Protein AF-A0A538DVZ8-F1 (afdb_monomer_lite)

Structure (mmCIF, N/CA/C/O backbone):
data_AF-A0A538DVZ8-F1
#
_entry.id   AF-A0A538DVZ8-F1
#
loop_
_atom_site.group_PDB
_atom_site.id
_atom_site.type_symbol
_atom_site.label_atom_id
_atom_site.label_alt_id
_atom_site.label_comp_id
_atom_site.label_asym_id
_atom_site.label_entity_id
_atom_site.label_seq_id
_atom_site.pdbx_PDB_ins_code
_atom_site.Cartn_x
_atom_site.Cartn_y
_atom_site.Cartn_z
_atom_site.occupancy
_atom_site.B_iso_or_equiv
_atom_site.auth_seq_id
_atom_site.auth_comp_id
_atom_site.auth_asym_id
_atom_site.auth_atom_id
_atom_site.pdbx_PDB_model_num
ATOM 1 N N . MET A 1 1 ? -45.359 1.417 -12.012 1.00 52.69 1 MET A N 1
ATOM 2 C CA . MET A 1 1 ? -44.217 1.304 -11.074 1.00 52.69 1 MET A CA 1
ATOM 3 C C . MET A 1 1 ? -44.633 0.419 -9.911 1.00 52.69 1 MET A C 1
ATOM 5 O O . MET A 1 1 ? -45.475 0.819 -9.123 1.00 52.69 1 MET A O 1
ATOM 9 N N . THR A 1 2 ? -44.130 -0.811 -9.856 1.00 56.56 2 THR A N 1
ATOM 10 C CA . THR A 1 2 ? -44.580 -1.843 -8.910 1.00 56.56 2 THR A CA 1
ATOM 11 C C . THR A 1 2 ? -43.943 -1.637 -7.534 1.00 56.56 2 THR A C 1
ATOM 13 O O . THR A 1 2 ? -42.731 -1.443 -7.435 1.00 56.56 2 THR A O 1
ATOM 16 N N . VAL A 1 3 ? -44.748 -1.730 -6.472 1.00 64.50 3 VAL A N 1
ATOM 17 C CA . VAL A 1 3 ? -44.376 -1.564 -5.047 1.00 64.50 3 VAL A CA 1
ATOM 18 C C . VAL A 1 3 ? -43.111 -2.358 -4.658 1.00 64.50 3 VAL A C 1
ATOM 20 O O . VAL A 1 3 ? -42.304 -1.916 -3.843 1.00 64.50 3 VAL A O 1
ATOM 23 N N . HIS A 1 4 ? -42.873 -3.489 -5.325 1.00 56.06 4 HIS A N 1
ATOM 24 C CA . HIS A 1 4 ? -41.704 -4.350 -5.141 1.00 56.06 4 HIS A CA 1
ATOM 25 C C . HIS A 1 4 ? -40.358 -3.677 -5.496 1.00 56.06 4 HIS A C 1
ATOM 27 O O . HIS A 1 4 ? -39.365 -3.855 -4.792 1.00 56.06 4 HIS A O 1
ATOM 33 N N . GLY A 1 5 ? -40.315 -2.846 -6.546 1.00 63.16 5 GLY A N 1
ATOM 34 C CA . GLY A 1 5 ? -39.092 -2.152 -6.972 1.00 63.16 5 GLY A CA 1
ATOM 35 C C . GLY A 1 5 ? -38.673 -1.016 -6.030 1.00 63.16 5 GLY A C 1
ATOM 36 O O . GLY A 1 5 ? -37.480 -0.763 -5.847 1.00 63.16 5 GLY A O 1
ATOM 37 N N . ALA A 1 6 ? -39.645 -0.368 -5.381 1.00 68.19 6 ALA A N 1
ATOM 38 C CA . ALA A 1 6 ? -39.396 0.669 -4.379 1.00 68.19 6 ALA A CA 1
ATOM 39 C C . ALA A 1 6 ? -38.784 0.081 -3.094 1.00 68.19 6 ALA A C 1
ATOM 41 O O . ALA A 1 6 ? -37.832 0.639 -2.546 1.00 68.19 6 ALA A O 1
ATOM 42 N N . LEU A 1 7 ? -39.258 -1.095 -2.666 1.00 68.75 7 LEU A N 1
ATOM 43 C CA . LEU A 1 7 ? -38.786 -1.776 -1.456 1.00 68.75 7 LEU A CA 1
ATOM 44 C C . LEU A 1 7 ? -37.317 -2.229 -1.559 1.00 68.75 7 LEU A C 1
ATOM 46 O O . LEU A 1 7 ? -36.548 -2.111 -0.604 1.00 68.75 7 LEU A O 1
ATOM 50 N N . ILE A 1 8 ? -36.907 -2.725 -2.732 1.00 65.94 8 ILE A N 1
ATOM 51 C CA . ILE A 1 8 ? -35.522 -3.151 -2.999 1.00 65.94 8 ILE A CA 1
ATOM 52 C C . ILE A 1 8 ? -34.568 -1.949 -2.964 1.00 65.94 8 ILE A C 1
ATOM 54 O O . ILE A 1 8 ? -33.498 -2.022 -2.354 1.00 65.94 8 ILE A O 1
ATOM 58 N N . ARG A 1 9 ? -34.963 -0.819 -3.568 1.00 60.06 9 ARG A N 1
ATOM 59 C CA . ARG A 1 9 ? -34.170 0.421 -3.539 1.00 60.06 9 ARG A CA 1
ATOM 60 C C . ARG A 1 9 ? -34.013 0.965 -2.119 1.00 60.06 9 ARG A C 1
ATOM 62 O O . ARG A 1 9 ? -32.894 1.295 -1.734 1.00 60.06 9 ARG A O 1
ATOM 69 N N . ALA A 1 10 ? -35.087 0.975 -1.329 1.00 69.00 10 ALA A N 1
ATOM 70 C CA . ALA A 1 10 ? -35.052 1.414 0.066 1.00 69.00 10 ALA A CA 1
ATOM 71 C C . ALA A 1 10 ? -34.105 0.555 0.926 1.00 69.00 10 ALA A C 1
ATOM 73 O O . ALA A 1 10 ? -33.277 1.088 1.662 1.00 69.00 10 ALA A O 1
ATOM 74 N N . ARG A 1 11 ? -34.143 -0.777 0.773 1.00 63.44 11 ARG A N 1
ATOM 75 C CA . ARG A 1 11 ? -33.228 -1.699 1.473 1.00 63.44 11 ARG A CA 1
ATOM 76 C C . ARG A 1 11 ? -31.761 -1.489 1.099 1.00 63.44 11 ARG A C 1
ATOM 78 O O . ARG A 1 11 ? -30.889 -1.584 1.962 1.00 63.44 11 ARG A O 1
ATOM 85 N N . ARG A 1 12 ? -31.472 -1.207 -0.175 1.00 58.84 12 ARG A N 1
ATOM 86 C CA . ARG A 1 12 ? -30.106 -0.930 -0.643 1.00 58.84 12 ARG A CA 1
ATOM 87 C C . ARG A 1 12 ? -29.583 0.390 -0.076 1.00 58.84 12 ARG A C 1
ATOM 89 O O . ARG A 1 12 ? -28.463 0.412 0.420 1.00 58.84 12 ARG A O 1
ATOM 96 N N . ALA A 1 13 ? -30.400 1.442 -0.095 1.00 69.12 13 ALA A N 1
ATOM 97 C CA . ALA A 1 13 ? -30.056 2.737 0.490 1.00 69.12 13 ALA A CA 1
ATOM 98 C C . ALA A 1 13 ? -29.806 2.627 2.003 1.00 69.12 13 ALA A C 1
ATOM 100 O O . ALA A 1 13 ? -28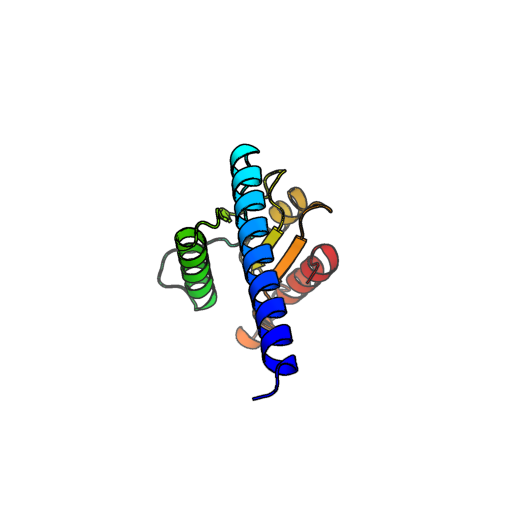.771 3.078 2.482 1.00 69.12 13 ALA A O 1
ATOM 101 N N . ALA A 1 14 ? -30.676 1.926 2.738 1.00 68.62 14 ALA A N 1
ATOM 102 C CA . ALA A 1 14 ? -30.502 1.692 4.172 1.00 68.62 14 ALA A CA 1
ATOM 103 C C . ALA A 1 14 ? -29.207 0.926 4.503 1.00 68.62 14 ALA A C 1
ATOM 105 O O . ALA A 1 14 ? -28.536 1.241 5.481 1.00 68.62 14 ALA A O 1
ATOM 106 N N . ARG A 1 15 ? -28.808 -0.050 3.672 1.00 61.25 15 ARG A N 1
ATOM 107 C CA . ARG A 1 15 ? -27.521 -0.756 3.823 1.00 61.25 15 ARG A CA 1
ATOM 108 C C . ARG A 1 15 ? -26.308 0.141 3.586 1.00 61.25 15 ARG A C 1
ATOM 110 O O . ARG A 1 15 ? -25.299 -0.044 4.258 1.00 61.25 15 ARG A O 1
ATOM 117 N N . VAL A 1 16 ? -26.385 1.059 2.623 1.00 67.25 16 VAL A N 1
ATOM 118 C CA . VAL A 1 16 ? -25.304 2.018 2.345 1.00 67.25 16 VAL A CA 1
ATOM 119 C C . VAL A 1 16 ? -25.155 2.980 3.520 1.00 67.25 16 VAL A C 1
ATOM 121 O O . VAL A 1 16 ? -24.072 3.055 4.087 1.00 67.25 16 VAL A O 1
ATOM 124 N N . VAL A 1 17 ? -26.256 3.590 3.968 1.00 72.69 17 VAL A N 1
ATOM 125 C CA . VAL A 1 17 ? -26.266 4.489 5.134 1.00 72.69 17 VAL A CA 1
ATOM 126 C C . VAL A 1 17 ? -25.786 3.768 6.397 1.00 72.69 17 VAL A C 1
ATOM 128 O O . VAL A 1 17 ? -24.974 4.298 7.147 1.00 72.69 17 VAL A O 1
ATOM 131 N N . GLY A 1 18 ? -26.223 2.524 6.619 1.00 72.38 18 GLY A N 1
ATOM 132 C CA . GLY A 1 18 ? -25.755 1.715 7.748 1.00 72.38 18 GLY A CA 1
ATOM 133 C C . GLY A 1 18 ? -24.250 1.422 7.703 1.00 72.38 18 GLY A C 1
ATOM 134 O O . GLY A 1 18 ? -23.589 1.461 8.737 1.00 72.38 18 GLY A O 1
ATOM 135 N N . ARG A 1 19 ? -23.685 1.177 6.51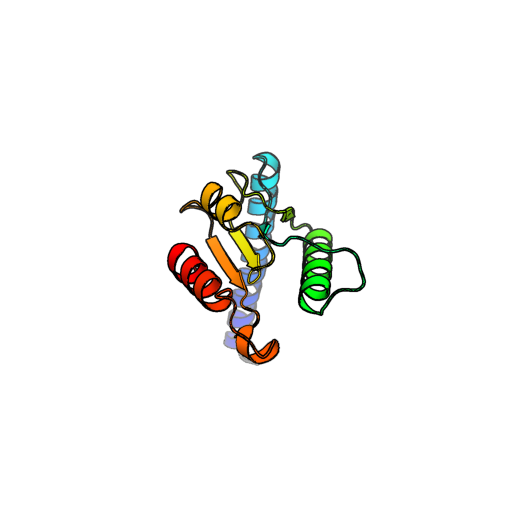3 1.00 61.25 19 ARG A N 1
ATOM 136 C CA . ARG A 1 19 ? -22.233 1.016 6.327 1.00 61.25 19 ARG A CA 1
ATOM 137 C C . ARG A 1 19 ? -21.466 2.306 6.591 1.00 61.25 19 ARG A C 1
ATOM 139 O O . ARG A 1 19 ? -20.425 2.255 7.239 1.00 61.25 19 ARG A O 1
ATOM 146 N N . GLU A 1 20 ? -21.966 3.436 6.106 1.00 69.00 20 GLU A N 1
ATOM 147 C CA . GLU A 1 20 ? -21.350 4.748 6.333 1.00 69.00 20 GLU A CA 1
ATOM 148 C C . GLU A 1 20 ? -21.333 5.096 7.824 1.00 69.00 20 GLU A C 1
ATOM 150 O O . GLU A 1 20 ? -20.281 5.425 8.361 1.00 69.00 20 GLU A O 1
ATOM 155 N N . LEU A 1 21 ? -22.451 4.906 8.531 1.00 70.69 21 LEU A N 1
ATOM 156 C CA . LEU A 1 21 ? -22.520 5.133 9.977 1.00 70.69 21 LEU A CA 1
ATOM 157 C C . LEU A 1 21 ? -21.587 4.204 10.765 1.00 70.69 21 LEU A C 1
ATOM 159 O O . LEU A 1 21 ? -20.904 4.668 11.673 1.00 70.69 21 LEU A O 1
ATOM 163 N N . SER A 1 22 ? -21.515 2.915 10.407 1.00 69.38 22 SER A N 1
ATOM 164 C CA . SER A 1 22 ? -20.541 1.986 11.004 1.00 69.38 22 SER A CA 1
ATOM 165 C C . SER A 1 22 ? -19.113 2.477 10.788 1.00 69.38 22 SER A C 1
ATOM 167 O O . SER A 1 22 ? -18.334 2.508 11.731 1.00 69.38 22 SER A O 1
ATOM 169 N N . THR A 1 23 ? -18.799 2.935 9.573 1.00 70.62 23 THR A N 1
ATOM 170 C CA . THR A 1 23 ? -17.473 3.461 9.224 1.00 70.62 23 THR A CA 1
ATOM 171 C C . THR A 1 23 ? -17.117 4.673 10.080 1.00 70.62 23 THR A C 1
ATOM 173 O O . THR A 1 23 ? -16.001 4.755 10.582 1.00 70.62 23 THR A O 1
ATOM 176 N N . GLU A 1 24 ? -18.056 5.595 10.300 1.00 73.94 24 GLU A N 1
ATOM 177 C CA . GLU A 1 24 ? -17.829 6.773 11.146 1.00 73.94 24 GLU A CA 1
ATOM 178 C C . GLU A 1 24 ? -17.661 6.418 12.631 1.00 73.94 24 GLU A C 1
ATOM 180 O O . GLU A 1 24 ? -16.806 6.984 13.318 1.00 73.94 24 GLU A O 1
ATOM 185 N N . VAL A 1 25 ? -18.431 5.451 13.137 1.00 73.31 25 VAL A N 1
ATOM 186 C CA . VAL A 1 25 ? -18.287 4.950 14.514 1.00 73.31 25 VAL A CA 1
ATOM 187 C C . VAL A 1 25 ? -16.939 4.254 14.703 1.00 73.31 25 VAL A C 1
ATOM 189 O O . VAL A 1 25 ? -16.242 4.528 15.685 1.00 73.31 25 VAL A O 1
ATOM 192 N N . ASP A 1 26 ? -16.553 3.403 13.756 1.00 69.00 26 ASP A N 1
ATOM 193 C CA . ASP A 1 26 ? -15.276 2.698 13.756 1.00 69.00 26 ASP A CA 1
ATOM 194 C C . ASP A 1 26 ? -14.116 3.703 13.707 1.00 69.00 26 ASP A C 1
ATOM 196 O O . ASP A 1 26 ? -13.258 3.688 14.591 1.00 69.00 26 ASP A O 1
ATOM 200 N N . ARG A 1 27 ? -14.156 4.680 12.789 1.00 67.06 27 ARG A N 1
ATOM 201 C CA . ARG A 1 27 ? -13.203 5.807 12.714 1.00 67.06 27 ARG A CA 1
ATOM 202 C C . ARG A 1 27 ? -13.062 6.550 14.037 1.00 67.06 27 ARG A C 1
ATOM 204 O O . ARG A 1 27 ? -11.954 6.764 14.534 1.00 67.06 27 ARG A O 1
ATOM 211 N N . ALA A 1 28 ? -14.180 6.951 14.642 1.00 71.00 28 ALA A N 1
ATOM 212 C CA . ALA A 1 28 ? -14.165 7.678 15.909 1.00 71.00 28 ALA A CA 1
ATOM 213 C C . ALA A 1 28 ? -13.570 6.836 17.049 1.00 71.00 28 ALA A C 1
ATOM 215 O O . ALA A 1 28 ? -12.889 7.369 17.930 1.00 71.00 28 ALA A O 1
ATOM 216 N N . ARG A 1 29 ? -13.805 5.520 17.041 1.00 67.31 29 ARG A N 1
ATOM 217 C CA . ARG A 1 29 ? -13.223 4.580 18.003 1.00 67.31 29 ARG A CA 1
ATOM 218 C C . ARG A 1 29 ? -11.715 4.423 17.792 1.00 67.31 29 ARG A C 1
ATOM 220 O O . ARG A 1 29 ? -10.972 4.528 18.768 1.00 67.31 29 ARG A O 1
ATOM 227 N N . TYR A 1 30 ? -11.261 4.258 16.549 1.00 66.75 30 TYR A N 1
ATOM 228 C CA . TYR A 1 30 ? -9.845 4.092 16.207 1.00 66.75 30 TYR A CA 1
ATOM 229 C C . TYR A 1 30 ? -9.009 5.315 16.579 1.00 66.75 30 TYR A C 1
ATOM 231 O O . TYR A 1 30 ? -7.997 5.175 17.277 1.00 66.75 30 TYR A O 1
ATOM 239 N N . ARG A 1 31 ? -9.504 6.514 16.246 1.00 66.38 31 ARG A N 1
ATOM 240 C CA . ARG A 1 31 ? -8.871 7.791 16.609 1.00 66.38 31 ARG A CA 1
ATOM 241 C C . ARG A 1 31 ? -8.692 7.955 18.118 1.00 66.38 31 ARG A C 1
ATOM 243 O O . ARG A 1 31 ? -7.655 8.436 18.561 1.00 66.38 31 ARG A O 1
ATOM 250 N N . ARG A 1 32 ? -9.670 7.524 18.925 1.00 67.69 32 ARG A N 1
ATOM 251 C CA . ARG A 1 32 ? -9.567 7.561 20.398 1.00 67.69 32 ARG A CA 1
ATOM 252 C C . ARG A 1 32 ? -8.595 6.524 20.962 1.00 67.69 32 ARG A C 1
ATOM 254 O O . ARG A 1 32 ? -8.019 6.756 22.017 1.00 67.69 32 ARG A O 1
ATOM 261 N N . SER A 1 33 ? -8.408 5.399 20.274 1.00 66.56 33 SER A N 1
ATOM 262 C CA . SER A 1 33 ? -7.479 4.331 20.676 1.00 66.56 33 SER A CA 1
ATOM 263 C C . SER A 1 33 ? -6.032 4.523 20.197 1.00 66.56 33 SER A C 1
ATOM 265 O O . SER A 1 33 ? -5.182 3.686 20.496 1.00 66.56 33 SER A O 1
ATOM 267 N N . GLY A 1 34 ? -5.737 5.614 19.477 1.00 71.88 34 GLY A N 1
ATOM 268 C CA . GLY A 1 34 ? -4.382 5.965 19.038 1.00 71.88 34 GLY A CA 1
ATOM 269 C C . GLY A 1 34 ? -3.895 5.246 17.774 1.00 71.88 34 GLY A C 1
ATOM 270 O O . GLY A 1 34 ? -2.687 5.134 17.578 1.00 71.88 34 GLY A O 1
ATOM 271 N N . GLY A 1 35 ? -4.803 4.733 16.935 1.00 79.56 35 GLY A N 1
ATOM 272 C CA . GLY A 1 35 ? -4.481 4.186 15.609 1.00 79.56 35 GLY A CA 1
ATOM 273 C C . GLY A 1 35 ? -4.900 5.117 14.472 1.00 79.56 35 GLY A C 1
ATOM 274 O O . GLY A 1 35 ? -5.795 5.946 14.646 1.00 79.56 35 GLY A O 1
ATOM 275 N N . ALA A 1 36 ? -4.260 4.960 13.312 1.00 91.38 36 ALA A N 1
ATOM 276 C CA . ALA A 1 36 ? -4.709 5.565 12.062 1.00 91.38 36 ALA A CA 1
ATOM 277 C C . ALA A 1 36 ? -5.809 4.701 11.422 1.00 91.38 36 ALA A C 1
ATOM 279 O O . ALA A 1 36 ? -5.967 3.530 11.761 1.00 91.38 36 ALA A O 1
ATOM 280 N N . ASP A 1 37 ? -6.551 5.261 10.471 1.00 93.00 37 ASP A N 1
ATOM 281 C CA . ASP A 1 37 ? -7.541 4.503 9.702 1.00 93.00 37 ASP A CA 1
ATOM 282 C C . ASP A 1 37 ? -6.860 3.637 8.621 1.00 93.00 37 ASP A C 1
ATOM 284 O O . ASP A 1 37 ? -7.368 2.577 8.256 1.00 93.00 37 ASP A O 1
ATOM 288 N N . LEU A 1 38 ? -5.696 4.072 8.122 1.00 95.94 38 LEU A N 1
ATOM 289 C CA . LEU A 1 38 ? -4.900 3.375 7.112 1.00 95.94 38 LEU A CA 1
ATOM 290 C C . LEU A 1 38 ? -3.399 3.607 7.340 1.00 95.94 38 LEU A C 1
ATOM 292 O O . LEU A 1 38 ? -2.955 4.745 7.477 1.00 95.94 38 LEU A O 1
ATOM 296 N N . ALA A 1 39 ? -2.602 2.544 7.299 1.00 97.12 39 ALA A N 1
ATOM 297 C CA . ALA A 1 39 ? -1.158 2.652 7.120 1.00 97.12 39 ALA A CA 1
ATOM 298 C C . ALA A 1 39 ? -0.815 2.680 5.627 1.00 97.12 39 ALA A C 1
ATOM 300 O O . ALA A 1 39 ? -1.402 1.940 4.837 1.00 97.12 39 ALA A O 1
ATOM 301 N N . LEU A 1 40 ? 0.155 3.505 5.235 1.00 98.25 40 LEU A N 1
ATOM 302 C CA . LEU A 1 40 ? 0.678 3.542 3.875 1.00 98.25 40 LEU A CA 1
ATOM 303 C C . LEU A 1 40 ? 2.203 3.432 3.873 1.00 98.25 40 LEU A C 1
ATOM 305 O O . LEU A 1 40 ? 2.904 4.266 4.448 1.00 98.25 40 LEU A O 1
ATOM 309 N N . PHE A 1 41 ? 2.726 2.406 3.205 1.00 97.81 41 PHE A N 1
ATOM 310 C CA . PHE A 1 41 ? 4.161 2.223 2.999 1.00 97.81 41 PHE A CA 1
ATOM 311 C C . PHE A 1 41 ? 4.559 2.659 1.594 1.00 97.81 41 PHE A C 1
ATOM 313 O O . PHE A 1 41 ? 4.227 2.016 0.595 1.00 97.81 41 PHE A O 1
ATOM 320 N N . HIS A 1 42 ? 5.258 3.789 1.561 1.00 96.50 42 HIS A N 1
ATOM 321 C CA . HIS A 1 42 ? 5.882 4.393 0.392 1.00 96.50 42 HIS A CA 1
ATOM 322 C C . HIS A 1 42 ? 6.841 5.490 0.870 1.00 96.50 42 HIS A C 1
ATOM 324 O O . HIS A 1 42 ? 6.512 6.296 1.746 1.00 96.50 42 HIS A O 1
ATOM 330 N N . GLU A 1 43 ? 8.030 5.543 0.293 1.00 94.69 43 GLU A N 1
ATOM 331 C CA . GLU A 1 43 ? 9.041 6.566 0.516 1.00 94.69 43 GLU A CA 1
ATOM 332 C C . GLU A 1 43 ? 8.915 7.615 -0.587 1.00 94.69 43 GLU A C 1
ATOM 334 O O . GLU A 1 43 ? 9.305 7.442 -1.744 1.00 94.69 43 GLU A O 1
ATOM 339 N N . PHE A 1 44 ? 8.281 8.730 -0.236 1.00 93.19 44 PHE A N 1
ATOM 340 C CA . PHE A 1 44 ? 8.036 9.811 -1.174 1.00 93.19 44 PHE A CA 1
ATOM 341 C C . PHE A 1 44 ? 9.322 10.585 -1.490 1.00 93.19 44 PHE A C 1
ATOM 343 O O . PHE A 1 44 ? 9.829 11.320 -0.648 1.00 93.19 44 PHE A O 1
ATOM 350 N N . ALA A 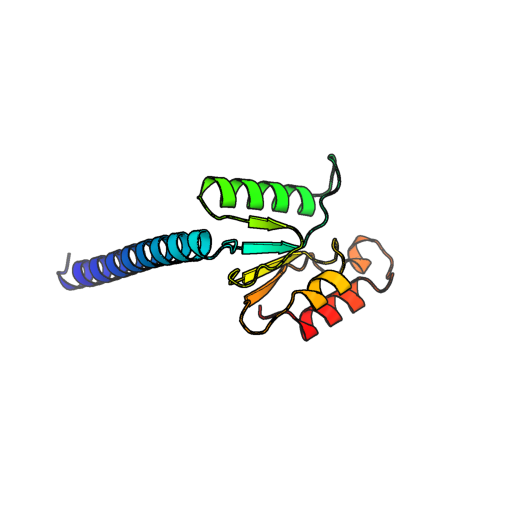1 45 ? 9.779 10.519 -2.740 1.00 89.94 45 ALA A N 1
ATOM 351 C CA . ALA A 1 45 ? 10.800 11.425 -3.261 1.00 89.94 45 ALA A CA 1
ATOM 352 C C . ALA A 1 45 ? 10.232 12.841 -3.547 1.00 89.94 45 ALA A C 1
ATOM 354 O O . ALA A 1 45 ? 9.042 12.963 -3.882 1.00 89.94 45 ALA A O 1
ATOM 355 N N . PRO A 1 46 ? 11.039 13.917 -3.420 1.00 88.62 46 PRO A N 1
ATOM 356 C CA . PRO A 1 46 ? 10.656 15.279 -3.809 1.00 88.62 46 PRO A CA 1
ATOM 357 C C . PRO A 1 46 ? 10.285 15.379 -5.291 1.00 88.62 46 PRO A C 1
ATOM 359 O O . PRO A 1 46 ? 10.847 14.665 -6.111 1.00 88.62 46 PRO A O 1
ATOM 362 N N . ALA A 1 47 ? 9.354 16.269 -5.642 1.00 85.12 47 ALA A N 1
ATOM 363 C CA . ALA A 1 47 ? 8.982 16.505 -7.038 1.00 85.12 47 ALA A CA 1
ATOM 364 C C . ALA A 1 47 ? 10.137 17.144 -7.849 1.00 85.12 47 ALA A C 1
ATOM 366 O O . ALA A 1 47 ? 10.911 17.909 -7.271 1.00 85.12 47 ALA A O 1
ATOM 367 N N . PRO A 1 48 ? 10.220 16.899 -9.175 1.00 87.38 48 PRO A N 1
ATOM 368 C CA . PRO A 1 48 ? 9.322 16.069 -9.990 1.00 87.38 48 PRO A CA 1
ATOM 369 C C . PRO A 1 48 ? 9.577 14.559 -9.824 1.00 87.38 48 PRO A C 1
ATOM 371 O O . PRO A 1 48 ? 10.707 14.115 -9.671 1.00 87.38 48 PRO A O 1
ATOM 374 N N . THR A 1 49 ? 8.509 13.756 -9.864 1.00 87.19 49 THR A N 1
ATOM 375 C CA . THR A 1 49 ? 8.560 12.281 -9.742 1.00 87.19 49 THR A CA 1
ATOM 376 C C . THR A 1 49 ? 7.581 11.613 -10.701 1.00 87.19 49 THR A C 1
ATOM 378 O O . THR A 1 49 ? 6.672 12.267 -11.212 1.00 87.19 49 THR A O 1
ATOM 381 N N . GLY A 1 50 ? 7.754 10.310 -10.942 1.00 87.06 50 GLY A N 1
ATOM 382 C CA . GLY A 1 50 ? 6.869 9.525 -11.806 1.00 87.06 50 GLY A CA 1
ATOM 383 C C . GLY A 1 50 ? 5.436 9.379 -11.272 1.00 87.06 50 GLY A C 1
ATOM 384 O O . GLY A 1 50 ? 5.149 9.657 -10.104 1.00 87.06 50 GLY A O 1
ATOM 385 N N . GLY A 1 51 ? 4.538 8.886 -12.130 1.00 88.56 51 GLY A N 1
ATOM 386 C CA . GLY A 1 51 ? 3.095 8.810 -11.865 1.00 88.56 51 GLY A CA 1
ATOM 387 C C . GLY A 1 51 ? 2.709 8.081 -10.574 1.00 88.56 51 GLY A C 1
ATOM 388 O O . GLY A 1 51 ? 1.772 8.506 -9.909 1.00 88.56 51 GLY A O 1
ATOM 389 N N . GLY A 1 52 ? 3.460 7.057 -10.150 1.00 89.62 52 GLY A N 1
ATOM 390 C CA . GLY A 1 52 ? 3.199 6.349 -8.888 1.00 89.62 52 GLY A CA 1
ATOM 391 C C . GLY A 1 52 ? 3.316 7.245 -7.647 1.00 89.62 52 GLY A C 1
ATOM 392 O O . GLY A 1 52 ? 2.444 7.223 -6.780 1.00 89.62 52 GLY A O 1
ATOM 393 N N . HIS A 1 53 ? 4.339 8.105 -7.582 1.00 92.88 53 HIS A N 1
ATOM 394 C CA . HIS A 1 53 ? 4.489 9.061 -6.478 1.00 92.88 53 HIS A CA 1
ATOM 395 C C . HIS A 1 53 ? 3.371 10.105 -6.492 1.00 92.88 53 HIS A C 1
ATOM 397 O O . HIS A 1 53 ? 2.828 10.439 -5.442 1.00 92.88 53 HIS A O 1
ATOM 403 N N . GLN A 1 54 ? 3.023 10.610 -7.677 1.00 93.69 54 GLN A N 1
ATOM 404 C CA . GLN A 1 54 ? 1.966 11.608 -7.836 1.00 93.69 54 GLN A CA 1
ATOM 405 C C . GLN A 1 54 ? 0.598 11.036 -7.446 1.00 93.69 54 GLN A C 1
ATOM 407 O O . GLN A 1 54 ? -0.131 11.660 -6.677 1.00 93.69 54 GLN A O 1
ATOM 412 N N . PHE A 1 55 ? 0.294 9.819 -7.903 1.00 94.12 55 PHE A N 1
ATOM 413 C CA . PHE A 1 55 ? -0.921 9.093 -7.557 1.00 94.12 55 PHE A CA 1
ATOM 414 C C . PHE A 1 55 ? -1.050 8.907 -6.046 1.00 94.12 55 PHE A C 1
ATOM 416 O O . PHE A 1 55 ? -2.081 9.254 -5.479 1.00 94.12 55 PHE A O 1
ATOM 423 N N . LEU A 1 56 ? -0.005 8.414 -5.374 1.00 95.88 56 LEU A N 1
ATOM 424 C CA . LEU A 1 56 ? -0.069 8.172 -3.933 1.00 95.88 56 LEU A CA 1
ATOM 425 C C . LEU A 1 56 ? -0.162 9.466 -3.121 1.00 95.88 56 LEU A C 1
ATOM 427 O O . LEU A 1 56 ? -0.878 9.488 -2.126 1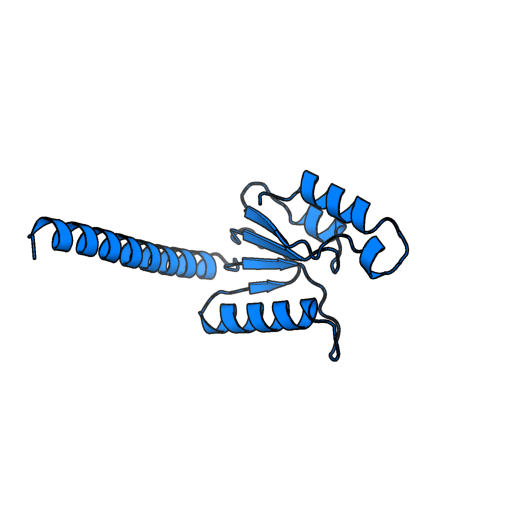.00 95.88 56 LEU A O 1
ATOM 431 N N . ARG A 1 57 ? 0.495 10.555 -3.547 1.00 95.62 57 ARG A N 1
ATOM 432 C CA . ARG A 1 57 ? 0.311 11.874 -2.915 1.00 95.62 57 ARG A CA 1
ATOM 433 C C . ARG A 1 57 ? -1.143 12.329 -3.026 1.00 95.62 57 ARG A C 1
ATOM 435 O O . ARG A 1 57 ? -1.735 12.703 -2.020 1.00 95.62 57 ARG A O 1
ATOM 442 N N . ALA A 1 58 ? -1.724 12.244 -4.223 1.00 96.62 58 ALA A N 1
ATOM 443 C CA . ALA A 1 58 ? -3.117 12.611 -4.456 1.00 96.62 58 ALA A CA 1
ATOM 444 C C . ALA A 1 58 ? -4.091 11.721 -3.666 1.00 96.62 58 ALA A C 1
ATOM 446 O O . ALA A 1 58 ? -5.050 12.226 -3.086 1.00 96.62 58 ALA A O 1
ATOM 447 N N . LEU A 1 59 ? -3.820 10.414 -3.596 1.00 96.94 59 LEU A N 1
ATOM 448 C CA . LEU A 1 59 ? -4.602 9.465 -2.812 1.00 96.94 59 LEU A CA 1
ATOM 449 C C . LEU A 1 59 ? -4.579 9.827 -1.325 1.00 96.94 59 LEU A C 1
ATOM 451 O O . LEU A 1 59 ? -5.643 9.932 -0.726 1.00 96.94 59 LEU A O 1
ATOM 455 N N . VAL A 1 60 ? -3.396 10.048 -0.742 1.00 97.56 60 VAL A N 1
ATOM 456 C CA . VAL A 1 60 ? -3.262 10.449 0.669 1.00 97.56 60 VAL A CA 1
ATOM 457 C C . VAL A 1 60 ? -4.028 11.742 0.929 1.00 97.56 60 VAL A C 1
ATOM 459 O O . VAL A 1 60 ? -4.880 11.763 1.813 1.00 97.56 60 VAL A O 1
ATOM 462 N N . SER A 1 61 ? -3.816 12.780 0.114 1.00 97.62 61 SER A N 1
ATOM 463 C CA . SER A 1 61 ? -4.517 14.056 0.283 1.00 97.62 61 SER A CA 1
ATOM 464 C C . SER A 1 61 ? -6.039 13.915 0.199 1.00 97.62 61 SER A C 1
ATOM 466 O O . SER A 1 61 ? -6.756 14.531 0.983 1.00 97.62 61 SER A O 1
ATOM 468 N N . GLU A 1 62 ? -6.558 13.096 -0.716 1.00 98.31 62 GLU A N 1
ATOM 469 C CA . GLU A 1 62 ? -8.002 12.877 -0.839 1.00 98.31 62 GLU A CA 1
ATOM 470 C C . GLU A 1 62 ? -8.574 12.054 0.323 1.00 98.31 62 GLU A C 1
ATOM 472 O O . GLU A 1 62 ? -9.670 12.347 0.805 1.00 98.31 62 GLU A O 1
ATOM 477 N N . LEU A 1 63 ? -7.846 11.040 0.796 1.00 96.38 63 LEU A N 1
ATOM 478 C CA . LEU A 1 63 ? -8.223 10.249 1.967 1.00 96.38 63 LEU A CA 1
ATOM 479 C C . LEU A 1 63 ? -8.309 11.144 3.211 1.00 96.38 63 LEU A C 1
ATOM 481 O O . LEU A 1 63 ? -9.338 11.154 3.892 1.00 96.38 63 LEU A O 1
ATOM 485 N N . GLU A 1 64 ? -7.286 11.960 3.456 1.00 94.69 64 GLU A N 1
ATOM 486 C CA . GLU A 1 64 ? -7.249 12.914 4.569 1.00 94.69 64 GLU A CA 1
ATOM 487 C C . GLU A 1 64 ? -8.366 13.959 4.462 1.00 94.69 64 GLU A C 1
ATOM 489 O O . GLU A 1 64 ? -9.071 14.211 5.442 1.00 94.69 64 GLU A O 1
ATOM 494 N N . ARG A 1 65 ? -8.623 14.494 3.258 1.00 95.56 65 ARG A N 1
ATOM 495 C CA . ARG A 1 65 ? -9.744 15.417 2.999 1.00 95.56 65 ARG A CA 1
ATOM 496 C C . ARG A 1 65 ? -11.106 14.791 3.321 1.00 95.56 65 ARG A C 1
ATOM 498 O O . ARG A 1 65 ? -12.038 15.501 3.692 1.00 95.56 65 ARG A O 1
ATOM 505 N N . ARG A 1 66 ? -11.231 13.465 3.207 1.00 93.62 66 ARG A N 1
ATOM 506 C CA . ARG A 1 66 ? -12.424 12.680 3.584 1.00 93.62 66 ARG A CA 1
ATOM 507 C C . ARG A 1 66 ? -12.405 12.188 5.034 1.00 93.62 66 ARG A C 1
ATOM 509 O O . ARG A 1 66 ? -13.198 11.313 5.391 1.00 93.62 66 ARG A O 1
ATOM 516 N N . GLY A 1 67 ? -11.489 12.693 5.857 1.00 89.94 67 GLY A N 1
ATOM 517 C CA . GLY A 1 67 ? -11.376 12.319 7.262 1.00 89.94 67 GLY A CA 1
ATOM 518 C C . GLY A 1 67 ? -10.808 10.918 7.498 1.00 89.94 67 GLY A C 1
ATOM 519 O O . GLY A 1 67 ? -11.039 10.358 8.564 1.00 89.94 67 GLY A O 1
ATOM 520 N N . VAL A 1 68 ? -10.077 10.333 6.549 1.00 92.56 68 VAL A N 1
ATOM 521 C CA . VAL A 1 68 ? -9.264 9.132 6.800 1.00 92.56 68 VAL A CA 1
ATOM 522 C C . VAL A 1 68 ? -7.927 9.586 7.383 1.00 92.56 68 VAL A C 1
ATOM 524 O O . VAL A 1 68 ? -7.179 10.299 6.722 1.00 92.56 68 VAL A O 1
ATOM 527 N N . ALA A 1 69 ? -7.599 9.174 8.602 1.00 92.62 69 ALA A N 1
ATOM 528 C CA . ALA A 1 69 ? -6.260 9.353 9.147 1.00 92.62 69 ALA A CA 1
ATOM 529 C C . ALA A 1 69 ? -5.303 8.347 8.496 1.00 92.62 69 ALA A C 1
ATOM 531 O O . ALA A 1 69 ? -5.522 7.138 8.592 1.00 92.62 69 ALA A O 1
ATOM 532 N N . VAL A 1 70 ? -4.242 8.839 7.858 1.00 95.31 70 VAL A N 1
ATOM 533 C CA . VAL A 1 70 ? -3.208 8.000 7.242 1.00 95.31 70 VAL A CA 1
ATOM 534 C C . VAL A 1 70 ? -1.913 8.116 8.041 1.00 95.31 70 VAL A C 1
ATOM 536 O O . VAL A 1 70 ? -1.480 9.215 8.375 1.00 95.31 70 VAL A O 1
ATOM 539 N N . GLU A 1 71 ? -1.268 6.990 8.337 1.00 95.38 71 GLU A N 1
ATOM 540 C CA . GLU A 1 71 ? 0.094 6.970 8.881 1.00 95.38 71 GLU A CA 1
ATOM 541 C C . GLU A 1 71 ? 1.086 6.423 7.852 1.00 95.38 71 GLU A C 1
ATOM 543 O O . GLU A 1 71 ? 0.801 5.459 7.143 1.00 95.38 71 GLU A O 1
ATOM 548 N N . LEU A 1 72 ? 2.269 7.034 7.760 1.00 96.19 72 LEU A N 1
ATOM 549 C CA . LEU A 1 72 ? 3.282 6.649 6.776 1.00 96.19 72 LEU A CA 1
ATOM 550 C C . LEU A 1 72 ? 4.352 5.745 7.389 1.00 96.19 72 LEU A C 1
ATOM 552 O O . LEU A 1 72 ? 4.944 6.072 8.421 1.00 96.19 72 LEU A O 1
ATOM 556 N N . ASN A 1 73 ? 4.651 4.634 6.711 1.00 96.12 73 ASN A N 1
ATOM 557 C CA . ASN A 1 73 ? 5.744 3.709 7.039 1.00 96.12 73 ASN A CA 1
ATOM 558 C C . ASN A 1 73 ? 5.740 3.257 8.517 1.00 96.12 73 ASN A C 1
ATOM 560 O O . ASN A 1 73 ? 6.785 3.122 9.169 1.00 96.12 73 ASN A O 1
ATOM 564 N N . ARG A 1 74 ? 4.544 3.062 9.070 1.00 95.06 74 ARG A N 1
ATOM 565 C 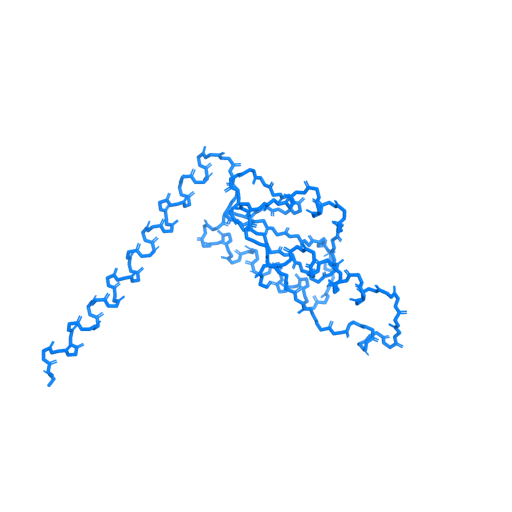CA . ARG A 1 74 ? 4.263 2.581 10.425 1.00 95.06 74 ARG A CA 1
ATOM 566 C C . ARG A 1 74 ? 2.911 1.880 10.391 1.00 95.06 74 ARG A C 1
ATOM 568 O O . ARG A 1 74 ? 2.063 2.272 9.604 1.00 95.06 74 ARG A O 1
ATOM 575 N N . ILE A 1 75 ? 2.725 0.866 11.232 1.00 94.44 75 ILE A N 1
ATOM 576 C CA . ILE A 1 75 ? 1.399 0.302 11.497 1.00 94.44 75 ILE A CA 1
ATOM 577 C C . ILE A 1 75 ? 1.175 0.337 13.009 1.00 94.44 75 ILE A C 1
ATOM 579 O O . ILE A 1 75 ? 1.709 -0.490 13.750 1.00 94.44 75 ILE A O 1
ATOM 583 N N . SER A 1 76 ? 0.420 1.320 13.485 1.00 92.19 76 SER A N 1
ATOM 584 C CA . SER A 1 76 ? 0.005 1.450 14.881 1.00 92.19 76 SER A CA 1
ATOM 585 C C . SER A 1 76 ? -0.934 0.310 15.262 1.00 92.19 76 SER A C 1
ATOM 587 O O . SER A 1 76 ? -1.611 -0.255 14.405 1.00 92.19 76 SER A O 1
ATOM 589 N N . ARG A 1 77 ? -0.981 -0.043 16.552 1.00 89.69 77 ARG A N 1
ATOM 590 C CA . ARG A 1 77 ? -1.672 -1.247 17.058 1.00 89.69 77 ARG A CA 1
ATOM 591 C C . ARG A 1 77 ? -3.147 -1.339 16.652 1.00 89.69 77 ARG A C 1
ATOM 593 O O . ARG A 1 77 ? -3.644 -2.438 16.464 1.00 89.69 77 ARG A O 1
ATOM 600 N N . ALA A 1 78 ? -3.838 -0.207 16.547 1.00 89.94 78 ALA A N 1
ATOM 601 C CA . ALA A 1 78 ? -5.255 -0.165 16.196 1.00 89.94 78 ALA A CA 1
ATOM 602 C C . ALA A 1 78 ? -5.514 0.071 14.695 1.00 89.94 78 ALA A C 1
ATOM 604 O O . ALA A 1 78 ? -6.671 0.096 14.293 1.00 89.94 78 ALA A O 1
ATOM 605 N N . THR A 1 79 ? -4.472 0.227 13.869 1.00 93.38 79 THR A N 1
ATOM 606 C CA . THR A 1 79 ? -4.614 0.488 12.428 1.00 93.38 79 THR A CA 1
ATOM 607 C C . THR A 1 79 ? -5.037 -0.782 11.678 1.00 93.38 79 THR A C 1
ATOM 609 O O . THR A 1 79 ? -4.252 -1.731 11.622 1.00 93.38 79 THR A O 1
ATOM 612 N N . PRO A 1 80 ? -6.239 -0.835 11.081 1.00 94.12 80 PRO A N 1
ATOM 613 C CA . PRO A 1 80 ? -6.834 -2.088 10.613 1.00 94.12 80 PRO A CA 1
ATOM 614 C C . PRO A 1 80 ? -6.335 -2.544 9.239 1.00 94.12 80 PRO A C 1
ATOM 616 O O . PRO A 1 80 ? -6.536 -3.700 8.876 1.00 94.12 80 PRO A O 1
ATOM 619 N N . ALA A 1 81 ? -5.715 -1.659 8.458 1.00 96.25 81 ALA A N 1
ATOM 620 C CA . ALA A 1 81 ? -5.251 -1.973 7.113 1.00 96.25 81 ALA A CA 1
ATOM 621 C C . ALA A 1 81 ? -3.952 -1.240 6.768 1.00 96.25 81 ALA A C 1
ATOM 623 O O . ALA A 1 81 ? -3.712 -0.121 7.229 1.00 96.25 81 ALA A O 1
ATOM 624 N N . CYS A 1 82 ? -3.143 -1.862 5.916 1.00 97.75 82 CYS A N 1
ATOM 625 C CA . CYS A 1 82 ? -1.903 -1.314 5.392 1.00 97.75 82 CYS A CA 1
ATOM 626 C C . CYS A 1 82 ? -1.880 -1.445 3.870 1.00 97.75 82 CYS A C 1
ATOM 628 O O . CYS A 1 82 ? -1.958 -2.551 3.343 1.00 97.75 82 CYS A O 1
ATOM 630 N N . LEU A 1 83 ? -1.742 -0.323 3.169 1.00 98.00 83 LEU A N 1
ATOM 631 C CA . LEU A 1 83 ? -1.442 -0.278 1.742 1.00 98.00 83 LEU A CA 1
ATOM 632 C C . LEU A 1 83 ? 0.066 -0.099 1.563 1.00 98.00 83 LEU A C 1
ATOM 634 O O . LEU A 1 83 ? 0.628 0.894 2.013 1.00 98.00 83 LEU A O 1
ATOM 638 N N . PHE A 1 84 ? 0.732 -1.003 0.860 1.00 97.25 84 PHE A N 1
ATOM 639 C CA . PHE A 1 84 ? 2.147 -0.849 0.517 1.00 97.25 84 PHE A CA 1
ATOM 640 C C . PHE A 1 84 ? 2.322 -0.873 -0.993 1.00 97.25 84 PHE A C 1
ATOM 642 O O . PHE A 1 84 ? 1.677 -1.655 -1.694 1.00 97.25 84 PHE A O 1
ATOM 649 N N . ASN A 1 85 ? 3.146 0.039 -1.510 1.00 94.75 85 ASN A N 1
ATOM 650 C CA . ASN A 1 85 ? 3.234 0.264 -2.944 1.00 94.75 85 ASN A CA 1
ATOM 651 C C . ASN A 1 85 ? 4.523 -0.279 -3.553 1.00 94.75 85 ASN A C 1
ATOM 653 O O . ASN A 1 85 ? 5.601 0.284 -3.351 1.00 94.75 85 ASN A O 1
ATOM 657 N N . SER A 1 86 ? 4.377 -1.306 -4.387 1.00 89.88 86 SER A N 1
ATOM 658 C CA . SER A 1 86 ? 5.430 -1.870 -5.222 1.00 89.88 86 SER A CA 1
ATOM 659 C C . SER A 1 86 ? 6.702 -2.151 -4.406 1.00 89.88 86 SER A C 1
ATOM 661 O O . SER A 1 86 ? 6.675 -3.056 -3.571 1.00 89.88 86 SER A O 1
ATOM 663 N N . PHE A 1 87 ? 7.772 -1.368 -4.579 1.00 90.56 87 PHE A N 1
ATOM 664 C CA . PHE A 1 87 ? 9.073 -1.552 -3.916 1.00 90.56 87 PHE A CA 1
ATOM 665 C C . PHE A 1 87 ? 9.664 -0.280 -3.290 1.00 90.56 87 PHE A C 1
ATOM 667 O O . PHE A 1 87 ? 10.774 -0.324 -2.765 1.00 90.56 87 PHE A O 1
ATOM 674 N N . ASN A 1 88 ? 8.984 0.866 -3.373 1.00 90.12 88 ASN A N 1
ATOM 675 C CA . ASN A 1 88 ? 9.552 2.150 -2.947 1.00 90.12 88 ASN A CA 1
ATOM 676 C C . ASN A 1 88 ? 9.429 2.337 -1.428 1.00 90.12 88 ASN A C 1
ATOM 678 O O . ASN A 1 88 ? 8.822 3.302 -0.986 1.00 90.12 88 ASN A O 1
ATOM 682 N N . PHE A 1 89 ? 9.909 1.389 -0.625 1.00 91.94 89 PHE A N 1
ATOM 683 C CA . PHE A 1 89 ? 9.911 1.448 0.840 1.00 91.94 89 PHE A CA 1
ATOM 684 C C . PHE A 1 89 ? 10.834 0.368 1.430 1.00 91.94 89 PHE A C 1
ATOM 686 O O . PHE A 1 89 ? 11.153 -0.627 0.778 1.00 91.94 89 PHE A O 1
ATOM 693 N N . ASP A 1 90 ? 11.222 0.511 2.698 1.00 93.38 90 ASP A N 1
ATOM 694 C CA . ASP A 1 90 ? 11.967 -0.532 3.413 1.00 93.38 90 ASP A CA 1
ATOM 695 C C . ASP A 1 90 ? 11.106 -1.785 3.712 1.00 93.38 90 ASP A C 1
ATOM 697 O O . ASP A 1 90 ? 10.306 -1.823 4.657 1.00 93.38 90 ASP A O 1
ATOM 701 N N . PHE A 1 91 ? 11.330 -2.868 2.957 1.00 93.19 91 PHE A N 1
ATOM 702 C CA . PHE A 1 91 ? 10.684 -4.168 3.182 1.00 93.19 91 PHE A CA 1
ATOM 703 C C . PHE A 1 91 ? 10.937 -4.756 4.579 1.00 93.19 91 PHE A C 1
ATOM 705 O O . PHE A 1 91 ? 10.072 -5.439 5.131 1.00 93.19 91 PHE A O 1
ATOM 712 N N . ARG A 1 92 ? 12.115 -4.535 5.181 1.00 94.06 92 ARG A N 1
ATOM 713 C CA . ARG A 1 92 ? 12.419 -5.028 6.538 1.00 94.06 92 ARG A CA 1
ATOM 714 C C . ARG A 1 92 ? 11.609 -4.277 7.581 1.00 94.06 92 ARG A C 1
ATOM 716 O O . ARG A 1 92 ? 11.258 -4.842 8.616 1.00 94.06 92 ARG A O 1
ATOM 723 N N . ARG A 1 93 ? 11.333 -2.998 7.336 1.00 95.44 93 ARG A N 1
ATOM 724 C CA . ARG A 1 93 ? 10.463 -2.197 8.192 1.00 95.44 93 ARG A CA 1
ATOM 725 C C . ARG A 1 93 ? 9.018 -2.663 8.093 1.00 95.44 93 ARG A C 1
ATOM 727 O O . ARG A 1 93 ? 8.410 -2.868 9.137 1.00 95.44 93 ARG A O 1
ATOM 734 N N . LEU A 1 94 ? 8.501 -2.899 6.883 1.00 96.62 94 LEU A N 1
ATOM 735 C CA . LEU A 1 94 ? 7.150 -3.441 6.699 1.00 96.62 94 LEU A CA 1
ATOM 736 C C . LEU A 1 94 ? 6.977 -4.759 7.467 1.00 96.62 94 LEU A C 1
ATOM 738 O O . LEU A 1 94 ? 6.067 -4.865 8.284 1.00 96.62 94 LEU A O 1
ATOM 742 N N . ARG A 1 95 ? 7.906 -5.712 7.298 1.00 95.56 95 ARG A N 1
ATOM 743 C CA . ARG A 1 95 ? 7.881 -7.004 8.011 1.00 95.56 95 ARG A CA 1
ATOM 744 C C . ARG A 1 95 ? 7.846 -6.865 9.534 1.00 95.56 95 ARG A C 1
ATOM 746 O O . ARG A 1 95 ? 7.201 -7.664 10.195 1.00 95.56 95 ARG A O 1
ATOM 753 N N . ARG A 1 96 ? 8.518 -5.856 10.098 1.00 96.00 96 ARG A N 1
ATOM 754 C CA . ARG A 1 96 ? 8.519 -5.605 11.551 1.00 96.00 96 ARG A CA 1
ATOM 755 C C . ARG A 1 96 ? 7.185 -5.082 12.085 1.00 96.00 96 ARG A C 1
ATOM 757 O O . ARG A 1 96 ? 6.914 -5.255 13.267 1.00 96.00 96 ARG A O 1
ATOM 764 N N . PHE A 1 97 ? 6.394 -4.416 11.248 1.00 95.62 97 PHE A N 1
ATOM 765 C CA . PHE A 1 97 ? 5.084 -3.884 11.631 1.00 95.62 97 PHE A CA 1
ATOM 766 C C . PHE A 1 97 ? 3.915 -4.786 11.226 1.00 95.62 97 PHE A C 1
ATOM 768 O O . PHE A 1 97 ? 2.830 -4.646 11.794 1.00 95.62 97 PHE A O 1
ATOM 775 N N . ALA A 1 98 ? 4.123 -5.665 10.243 1.00 95.56 98 ALA A N 1
ATOM 776 C CA . ALA A 1 98 ? 3.117 -6.597 9.761 1.00 95.56 98 ALA A CA 1
ATOM 777 C C . ALA A 1 98 ? 2.601 -7.478 10.904 1.00 95.56 98 ALA A C 1
ATOM 779 O O . ALA A 1 98 ? 3.369 -7.961 11.739 1.00 95.56 98 ALA A O 1
ATOM 780 N N . ARG A 1 99 ? 1.283 -7.667 10.943 1.00 94.56 99 ARG A N 1
ATOM 781 C CA . ARG A 1 99 ? 0.610 -8.447 11.978 1.00 94.56 99 ARG A CA 1
ATOM 782 C C . ARG A 1 99 ? -0.722 -9.005 11.464 1.00 94.56 99 ARG A C 1
ATOM 784 O O . ARG A 1 99 ? -1.315 -8.376 10.590 1.00 94.56 99 ARG A O 1
ATOM 791 N N . PRO A 1 100 ? -1.209 -10.137 12.005 1.00 91.69 100 PRO A N 1
ATOM 792 C CA . PRO A 1 100 ? -2.376 -10.841 11.459 1.00 91.69 100 PRO A CA 1
ATOM 793 C C . PRO A 1 100 ? -3.703 -10.069 11.521 1.00 91.69 100 PRO A C 1
ATOM 795 O O . PRO A 1 100 ? -4.621 -10.360 10.767 1.00 91.69 100 PRO A O 1
ATOM 798 N N . ASP A 1 101 ? -3.834 -9.112 12.438 1.00 91.25 101 ASP A N 1
ATOM 799 C CA . ASP A 1 101 ? -5.028 -8.279 12.632 1.00 91.25 101 ASP A CA 1
ATOM 800 C C . ASP A 1 101 ? -5.052 -7.023 11.742 1.00 91.25 101 ASP A C 1
ATOM 802 O O . ASP A 1 101 ? -5.993 -6.233 11.820 1.00 91.25 101 ASP A O 1
ATOM 806 N N . CYS A 1 102 ? -4.034 -6.824 10.901 1.00 95.06 102 CYS A N 1
ATOM 807 C CA . CYS A 1 102 ? -3.970 -5.738 9.931 1.00 95.06 102 CYS A CA 1
ATOM 808 C C . CYS A 1 102 ? -4.106 -6.310 8.517 1.00 95.06 102 CYS A C 1
ATOM 810 O O . CYS A 1 102 ? -3.293 -7.132 8.112 1.00 95.06 102 CYS A O 1
ATOM 812 N N . ARG A 1 103 ? -5.105 -5.861 7.752 1.00 97.81 103 ARG A N 1
ATOM 813 C CA . ARG A 1 103 ? -5.306 -6.278 6.359 1.00 97.81 103 ARG A CA 1
ATOM 814 C C . ARG A 1 103 ? -4.219 -5.679 5.465 1.00 97.81 103 ARG A C 1
ATOM 816 O O . ARG A 1 103 ? -4.150 -4.459 5.308 1.00 97.81 103 ARG A O 1
ATOM 823 N N . MET A 1 104 ? -3.414 -6.527 4.840 1.00 98.12 104 MET A N 1
ATOM 824 C CA . MET A 1 104 ? -2.213 -6.116 4.105 1.00 98.12 104 MET A CA 1
ATOM 825 C C . MET A 1 104 ? -2.452 -6.076 2.580 1.00 98.12 104 MET A C 1
ATOM 827 O O . MET A 1 104 ? -2.536 -7.103 1.923 1.00 98.12 104 MET A O 1
ATOM 831 N N . VAL A 1 105 ? -2.542 -4.901 1.960 1.00 97.88 105 VAL A N 1
ATOM 832 C CA . VAL A 1 105 ? -2.817 -4.771 0.514 1.00 97.88 105 VAL A CA 1
ATOM 833 C C . VAL A 1 105 ? -1.571 -4.319 -0.238 1.00 97.88 105 VAL A C 1
ATOM 835 O O . VAL A 1 105 ? -1.037 -3.239 0.035 1.00 97.88 105 VAL A O 1
ATOM 838 N N . HIS A 1 106 ? -1.136 -5.106 -1.226 1.00 96.94 106 HIS A N 1
ATOM 839 C CA . HIS A 1 106 ? 0.023 -4.762 -2.055 1.00 96.94 106 HIS A CA 1
ATOM 840 C C . HIS A 1 106 ? -0.419 -4.201 -3.403 1.00 96.94 106 HIS A C 1
ATOM 842 O O . HIS A 1 106 ? -0.931 -4.916 -4.260 1.00 96.94 106 HIS A O 1
ATOM 848 N N . ARG A 1 107 ? -0.162 -2.915 -3.646 1.00 94.38 107 ARG A N 1
ATOM 849 C CA . ARG A 1 107 ? -0.339 -2.341 -4.986 1.00 94.38 107 ARG A CA 1
ATOM 850 C C . ARG A 1 107 ? 0.889 -2.649 -5.843 1.00 94.38 107 ARG A C 1
ATOM 852 O O . ARG A 1 107 ? 1.982 -2.187 -5.523 1.00 94.38 107 ARG A O 1
ATOM 859 N N . LEU A 1 108 ? 0.703 -3.379 -6.942 1.00 91.31 108 LEU A N 1
ATOM 860 C CA . LEU A 1 108 ? 1.762 -3.712 -7.902 1.00 91.31 108 LEU A CA 1
ATOM 861 C C . LEU A 1 108 ? 1.761 -2.742 -9.096 1.00 91.31 108 LEU A C 1
ATOM 863 O O . LEU A 1 108 ? 0.704 -2.413 -9.629 1.00 91.31 108 LEU A O 1
ATOM 867 N N . ASP A 1 109 ? 2.950 -2.307 -9.525 1.00 84.25 109 ASP A N 1
ATOM 868 C CA . ASP A 1 109 ? 3.151 -1.389 -10.666 1.00 84.25 109 ASP A CA 1
ATOM 869 C C . ASP A 1 109 ? 3.472 -2.123 -11.993 1.00 84.25 109 ASP A C 1
ATOM 871 O O . ASP A 1 109 ? 3.824 -1.491 -12.986 1.00 84.25 109 ASP A O 1
ATOM 875 N N . GLY A 1 110 ? 3.323 -3.454 -12.029 1.00 82.81 110 GLY A N 1
ATOM 876 C CA . GLY A 1 110 ? 3.714 -4.303 -13.163 1.00 82.81 110 GLY A CA 1
ATOM 877 C C . GLY A 1 110 ? 5.191 -4.733 -13.121 1.00 82.81 110 GLY A C 1
ATOM 878 O O . GLY A 1 110 ? 5.908 -4.346 -12.198 1.00 82.81 110 GLY A O 1
ATOM 879 N N . PRO A 1 111 ? 5.646 -5.558 -14.084 1.00 85.25 111 PRO A N 1
ATOM 880 C CA . PRO A 1 111 ? 7.010 -6.090 -14.106 1.00 85.25 111 PRO A CA 1
ATOM 881 C C . PRO A 1 111 ? 8.022 -4.986 -14.431 1.0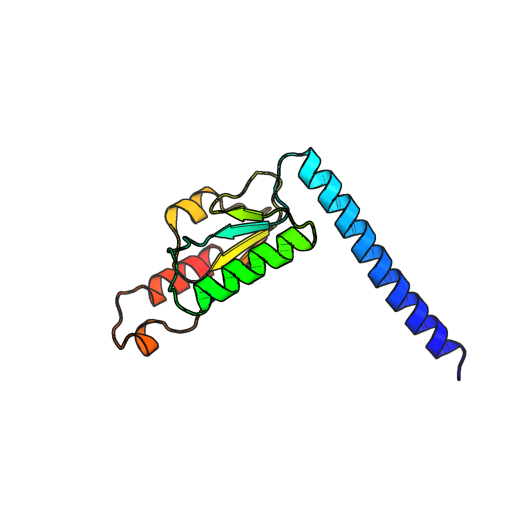0 85.25 111 PRO A C 1
ATOM 883 O O . PRO A 1 111 ? 8.093 -4.483 -15.554 1.00 85.25 111 PRO A O 1
ATOM 886 N N . ILE A 1 112 ? 8.814 -4.598 -13.439 1.00 87.69 112 ILE A N 1
ATOM 887 C CA . ILE A 1 112 ? 9.694 -3.430 -13.490 1.00 87.69 112 ILE A CA 1
ATOM 888 C C . ILE A 1 112 ? 10.863 -3.664 -14.430 1.00 87.69 112 ILE A C 1
ATOM 890 O O . ILE A 1 112 ? 11.242 -2.744 -15.160 1.00 87.69 112 ILE A O 1
ATOM 894 N N . GLY A 1 113 ? 11.414 -4.877 -14.443 1.00 87.06 113 GLY A N 1
ATOM 895 C CA . GLY A 1 113 ? 12.542 -5.209 -15.300 1.00 87.06 113 GLY A CA 1
ATOM 896 C C . GLY A 1 113 ? 12.217 -5.037 -16.782 1.00 87.06 113 GLY A C 1
ATOM 897 O O . GLY A 1 113 ? 13.059 -4.574 -17.549 1.00 87.06 113 GLY A O 1
ATOM 898 N N . VAL A 1 114 ? 10.961 -5.285 -17.174 1.00 87.44 114 VAL A N 1
ATOM 899 C CA . VAL A 1 114 ? 10.478 -5.060 -18.547 1.00 87.44 114 VAL A CA 1
ATOM 900 C C . VAL A 1 114 ? 10.493 -3.572 -18.895 1.00 87.44 114 VAL A C 1
ATOM 902 O O . VAL A 1 114 ? 10.965 -3.199 -19.966 1.00 87.44 114 VAL A O 1
ATOM 905 N N . TYR A 1 115 ? 10.028 -2.708 -17.989 1.00 84.50 115 TYR A N 1
ATOM 906 C CA . TYR A 1 115 ? 10.014 -1.260 -18.220 1.00 84.50 115 TYR A CA 1
ATOM 907 C C . TYR A 1 115 ? 11.409 -0.626 -18.157 1.00 84.50 115 TYR A C 1
ATOM 909 O O . TYR A 1 115 ? 11.678 0.329 -18.882 1.00 84.50 115 TYR A O 1
ATOM 917 N N . ARG A 1 116 ? 12.292 -1.128 -17.285 1.00 86.75 116 ARG A N 1
ATOM 918 C CA . ARG A 1 116 ? 13.670 -0.628 -17.136 1.00 86.75 116 ARG A CA 1
ATOM 919 C C . ARG A 1 116 ? 14.631 -1.183 -18.186 1.00 86.75 116 ARG A C 1
ATOM 921 O O . ARG A 1 116 ? 15.680 -0.585 -18.406 1.00 86.75 116 ARG A O 1
ATOM 928 N N . GLY A 1 117 ? 14.291 -2.310 -18.810 1.00 90.81 117 GLY A N 1
ATOM 929 C CA . GLY A 1 117 ? 15.147 -3.015 -19.764 1.00 90.81 117 GLY A CA 1
ATOM 930 C C . GLY A 1 117 ? 16.239 -3.877 -19.118 1.00 90.81 117 GLY A C 1
ATOM 931 O O . GLY A 1 117 ? 17.119 -4.355 -19.827 1.00 90.81 117 GLY A O 1
ATOM 932 N N . PHE A 1 118 ? 16.207 -4.074 -17.796 1.00 90.19 118 PHE A N 1
ATOM 933 C CA . PHE A 1 118 ? 17.124 -4.957 -17.069 1.00 90.19 118 PHE A CA 1
ATOM 934 C C . PHE A 1 118 ? 16.492 -5.466 -15.769 1.00 90.19 118 PHE A C 1
ATOM 936 O O . PHE A 1 118 ? 15.674 -4.776 -15.164 1.00 90.19 118 PHE A O 1
ATOM 943 N N . ASP A 1 119 ? 16.906 -6.652 -15.322 1.00 91.06 119 ASP A N 1
ATOM 944 C CA . ASP A 1 119 ? 16.481 -7.246 -14.052 1.00 91.06 119 ASP A CA 1
ATOM 945 C C . ASP A 1 119 ? 17.560 -7.048 -12.975 1.00 91.06 119 ASP A C 1
ATOM 947 O O . ASP A 1 119 ? 18.700 -7.486 -13.120 1.00 91.06 119 ASP A O 1
ATOM 951 N N . ASP A 1 120 ? 17.193 -6.373 -11.888 1.00 91.12 120 ASP A N 1
ATOM 952 C CA . ASP A 1 120 ? 18.016 -6.154 -10.692 1.00 91.12 120 ASP A CA 1
ATOM 953 C C . ASP A 1 120 ? 17.486 -6.936 -9.471 1.00 91.12 120 ASP A C 1
ATOM 955 O O . ASP A 1 120 ? 17.768 -6.611 -8.310 1.00 91.12 120 ASP A O 1
ATOM 959 N N . GLY A 1 121 ? 16.638 -7.937 -9.714 1.00 92.44 121 GLY A N 1
ATOM 960 C CA . GLY A 1 121 ? 15.966 -8.730 -8.696 1.00 92.44 121 GLY A CA 1
ATOM 961 C C . GLY A 1 121 ? 14.883 -7.966 -7.931 1.00 92.44 121 GLY A C 1
ATOM 962 O O . GLY A 1 121 ? 14.413 -8.451 -6.900 1.00 92.44 121 GLY A O 1
ATOM 963 N N . THR A 1 122 ? 14.495 -6.754 -8.349 1.00 92.06 122 THR A N 1
ATOM 964 C CA . THR A 1 122 ? 13.379 -6.024 -7.720 1.00 92.06 122 THR A CA 1
ATOM 965 C C . THR A 1 122 ? 12.072 -6.793 -7.873 1.00 92.06 122 THR A C 1
ATOM 967 O O . THR A 1 122 ? 11.370 -6.972 -6.880 1.00 92.06 122 THR A O 1
ATOM 970 N N . ASP A 1 123 ? 11.778 -7.317 -9.064 1.00 93.88 123 ASP A N 1
ATOM 971 C CA . ASP A 1 123 ? 10.538 -8.060 -9.320 1.00 93.88 123 ASP A CA 1
ATOM 972 C C . ASP A 1 123 ? 10.447 -9.330 -8.459 1.00 93.88 123 ASP A C 1
ATOM 974 O O . ASP A 1 123 ? 9.413 -9.591 -7.842 1.00 93.88 123 ASP A O 1
ATOM 978 N N . ALA A 1 124 ? 11.554 -10.066 -8.312 1.00 94.19 124 ALA A N 1
ATOM 979 C CA . ALA A 1 124 ? 11.623 -11.234 -7.432 1.00 94.19 124 ALA A CA 1
ATOM 980 C C . ALA A 1 124 ? 11.375 -10.866 -5.958 1.00 94.19 124 ALA A C 1
ATOM 982 O O . ALA A 1 124 ? 10.627 -11.548 -5.257 1.00 94.19 124 ALA A O 1
ATOM 983 N N . ARG A 1 125 ? 11.956 -9.754 -5.485 1.00 94.19 125 ARG A N 1
ATOM 984 C CA . ARG A 1 125 ? 11.736 -9.254 -4.117 1.00 94.19 125 ARG A CA 1
ATOM 985 C C . ARG A 1 125 ? 10.292 -8.807 -3.892 1.00 94.19 125 ARG A C 1
ATOM 987 O O . ARG A 1 125 ? 9.741 -9.085 -2.830 1.00 94.19 125 ARG A O 1
ATOM 994 N N . ILE A 1 126 ? 9.679 -8.141 -4.872 1.00 94.50 126 ILE A N 1
ATOM 995 C CA . ILE A 1 126 ? 8.261 -7.760 -4.840 1.00 94.50 126 ILE A CA 1
ATOM 996 C C . ILE A 1 126 ? 7.391 -9.012 -4.736 1.00 94.50 126 ILE A C 1
ATOM 998 O O . ILE A 1 126 ? 6.547 -9.076 -3.847 1.00 94.50 126 ILE A O 1
ATOM 1002 N N . ALA A 1 127 ? 7.617 -10.005 -5.600 1.00 94.81 127 ALA A N 1
ATOM 1003 C CA . ALA A 1 127 ? 6.858 -11.252 -5.606 1.00 94.81 127 ALA A CA 1
ATOM 1004 C C . ALA A 1 127 ? 6.982 -12.003 -4.272 1.00 94.81 127 ALA A C 1
ATOM 1006 O O . ALA A 1 127 ? 5.985 -12.481 -3.736 1.00 94.81 127 ALA A O 1
ATOM 1007 N N . GLN A 1 128 ? 8.187 -12.043 -3.695 1.00 95.69 128 GLN A N 1
ATOM 1008 C CA . GLN A 1 128 ? 8.418 -12.623 -2.375 1.00 95.69 128 GLN A CA 1
ATOM 1009 C C . GLN A 1 128 ? 7.622 -11.890 -1.284 1.00 95.69 128 GLN A C 1
ATOM 1011 O O . GLN A 1 128 ? 6.894 -12.522 -0.527 1.00 95.69 128 GLN A O 1
ATOM 1016 N N . VAL A 1 129 ? 7.739 -10.560 -1.196 1.00 95.88 129 VAL A N 1
ATOM 1017 C CA . VAL A 1 129 ? 7.022 -9.761 -0.183 1.00 95.88 129 VAL A CA 1
ATOM 1018 C C . VAL A 1 129 ? 5.507 -9.880 -0.353 1.00 95.88 129 VAL A C 1
ATOM 1020 O O . VAL A 1 129 ? 4.789 -9.945 0.642 1.00 95.88 129 VAL A O 1
ATOM 1023 N N . ASN A 1 130 ? 5.028 -9.942 -1.596 1.00 96.38 130 ASN A N 1
ATOM 1024 C CA . ASN A 1 130 ? 3.623 -10.159 -1.905 1.00 96.38 130 ASN A CA 1
ATOM 1025 C C . ASN A 1 130 ? 3.140 -11.510 -1.360 1.00 96.38 130 ASN A C 1
ATOM 1027 O O . ASN A 1 130 ? 2.201 -11.540 -0.577 1.00 96.38 130 ASN A O 1
ATOM 1031 N N . GLY A 1 131 ? 3.826 -12.608 -1.689 1.00 96.38 131 GLY A N 1
ATOM 1032 C CA . GLY A 1 131 ? 3.454 -13.939 -1.201 1.00 96.38 131 GLY A CA 1
ATOM 1033 C C . GLY A 1 131 ? 3.583 -14.108 0.317 1.00 96.38 131 GLY A C 1
ATOM 1034 O O . GLY A 1 131 ? 2.860 -14.905 0.906 1.00 96.38 131 GLY A O 1
ATOM 1035 N N . GLU A 1 132 ? 4.488 -13.364 0.957 1.00 96.38 132 GLU A N 1
ATOM 1036 C CA . GLU A 1 132 ? 4.686 -13.401 2.411 1.00 96.38 132 GLU A CA 1
ATOM 1037 C C . GLU A 1 132 ? 3.628 -12.613 3.190 1.00 96.38 132 GLU A C 1
ATOM 1039 O O . GLU A 1 132 ? 3.227 -13.040 4.272 1.00 96.38 132 GLU A O 1
ATOM 1044 N N . LEU A 1 133 ? 3.247 -11.428 2.702 1.00 97.00 133 LEU A N 1
ATOM 1045 C CA . LEU A 1 133 ? 2.503 -10.449 3.497 1.00 97.00 133 LEU A CA 1
ATOM 1046 C C . LEU A 1 133 ? 1.172 -10.036 2.886 1.00 97.00 133 LEU A C 1
ATOM 1048 O O . LEU A 1 133 ? 0.332 -9.547 3.630 1.00 97.00 133 LEU A O 1
ATOM 1052 N N . ALA A 1 134 ? 0.999 -10.127 1.567 1.00 96.38 134 ALA A N 1
ATOM 1053 C CA . ALA A 1 134 ? -0.177 -9.586 0.910 1.00 96.38 134 ALA A CA 1
ATOM 1054 C C . ALA A 1 134 ? -1.382 -10.505 1.080 1.00 96.38 134 ALA A C 1
ATOM 1056 O O . ALA A 1 134 ? -1.342 -11.725 0.966 1.00 96.38 134 ALA A O 1
ATOM 1057 N N . ASP A 1 135 ? -2.481 -9.837 1.332 1.00 96.31 135 ASP A N 1
ATOM 1058 C CA . ASP A 1 135 ? -3.769 -10.373 1.704 1.00 96.31 135 ASP A CA 1
ATOM 1059 C C . ASP A 1 135 ? -4.739 -10.197 0.513 1.00 96.31 135 ASP A C 1
ATOM 1061 O O . ASP A 1 135 ? -5.696 -10.963 0.342 1.00 96.31 135 ASP A O 1
ATOM 1065 N N . ALA A 1 136 ? -4.492 -9.156 -0.295 1.00 82.94 136 ALA A N 1
ATOM 1066 C CA . ALA A 1 136 ? -5.069 -8.837 -1.600 1.00 82.94 136 ALA A CA 1
ATOM 1067 C C . ALA A 1 136 ? -4.032 -8.130 -2.486 1.00 82.94 136 ALA A C 1
ATOM 1069 O O . ALA A 1 136 ? -3.159 -7.416 -1.927 1.00 82.94 136 ALA A O 1
#

Foldseek 3Di:
DDPVVVVVVVVVVVVVVVVVVVVVVLLVVLVVVPFFQEEEEADADDPPDDPVNVVVVVVCVVCVVVVGGYHYLAGDPSHQEYEYEQQRGDLVSCVVRADPRYAYAYHHPPDVCVVVVHDPCSNVVSVVSCVVGHPD

Radius of gyration: 18.89 Å; chains: 1; bounding box: 63×30×40 Å

Secondary structure (DSSP, 8-state):
--HHHHHHHHHHHHHHHHHHHHHHHHHHHHHHTT--SEEEE---PPSS--HHHHHHHHHHHHHHHTT--EEES---TT--EEEEETTSS-HHHHHHH--TTSEEEEE----HHHHHTS--SHHHHHHHHHHHH---

Sequence (136 aa):
MTVHGALIRARRAARVVGRELSTEVDRARYRRSGGADLALFHEFAPAPTGGGHQFLRALVSELERRGVAVELNRISRATPACLFNSFNFDFRRLRRFARPDCRMVHRLDGPIGVYRGFDDGTDARIAQVNGELADA

pLDDT: mean 86.45, std 12.3, range [52.69, 98.31]